Protein AF-A0A820NYF1-F1 (afdb_monomer_lite)

Foldseek 3Di:
DWFKEKEWDWDDPDQWKIKIKIFIDTDDLQLDDDPDPDFDFWWKFKDWPVGLQDTPDTDTDRDRMDMDMDGRAGPLIAMDICQLVPIDYAYHYDLSRLVSVLVCLLVVSHDLSSLQRSLVSQLSCCNSVNHDVVSSVVSCVSCPVPDDPNSVVSVVVSVVVVVVD

Secondary structure (DSSP, 8-state):
--EEEEEEEEEEEETTEEEEEEEEEEE-TTS---S------EEEEEEETTBTTS-SEEEEE-SSEEEEEEES--TT--EEESGGG-SSSEEEE-HHHHHHTHHHHHTT-S-HHHHHHHHHHHHHHHHTTSS-HHHHHHHHGGGTT---HHHHHHHHHHHHHHHT-

pLDDT: mean 94.52, std 5.71, range [60.22, 98.5]

Radius of gyration: 15.53 Å; chains: 1; bounding box: 38×29×44 Å

Structure (mmCIF, N/CA/C/O backbone):
data_AF-A0A820NYF1-F1
#
_entry.id   AF-A0A820NYF1-F1
#
loop_
_atom_site.group_PDB
_atom_site.id
_atom_site.type_symbol
_atom_site.label_atom_id
_atom_site.label_alt_id
_atom_site.label_comp_id
_atom_site.label_asym_id
_atom_site.label_entity_id
_atom_site.label_seq_id
_atom_site.pdbx_PDB_ins_code
_atom_site.Cartn_x
_atom_site.Cartn_y
_atom_site.Cartn_z
_atom_site.occupancy
_atom_site.B_iso_or_equiv
_atom_site.auth_seq_id
_atom_site.auth_comp_id
_atom_site.auth_asym_id
_atom_site.auth_atom_id
_atom_site.pdbx_PDB_model_num
ATOM 1 N N . MET A 1 1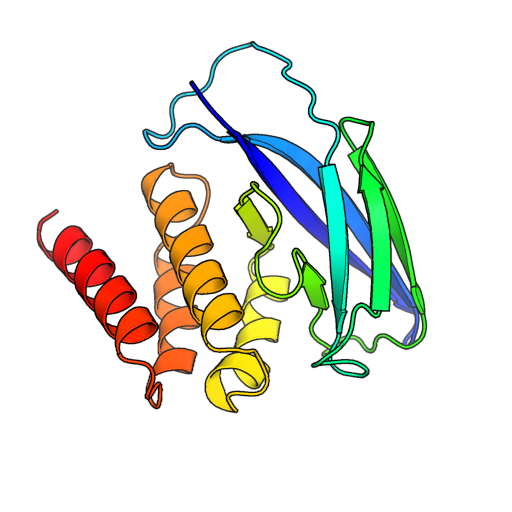 ? 15.243 14.306 -9.957 1.00 71.38 1 MET A N 1
ATOM 2 C CA . MET A 1 1 ? 14.027 14.784 -9.258 1.00 71.38 1 MET A CA 1
ATOM 3 C C . MET A 1 1 ? 13.264 13.556 -8.787 1.00 71.38 1 MET A C 1
ATOM 5 O O . MET A 1 1 ? 12.696 12.866 -9.623 1.00 71.38 1 MET A O 1
ATOM 9 N N . GLY A 1 2 ? 13.351 13.227 -7.497 1.00 86.25 2 GLY A N 1
ATOM 10 C CA . GLY A 1 2 ? 12.622 12.109 -6.884 1.00 86.25 2 GLY A CA 1
ATOM 11 C C . GLY A 1 2 ? 11.397 12.583 -6.099 1.00 86.25 2 GLY A C 1
ATOM 1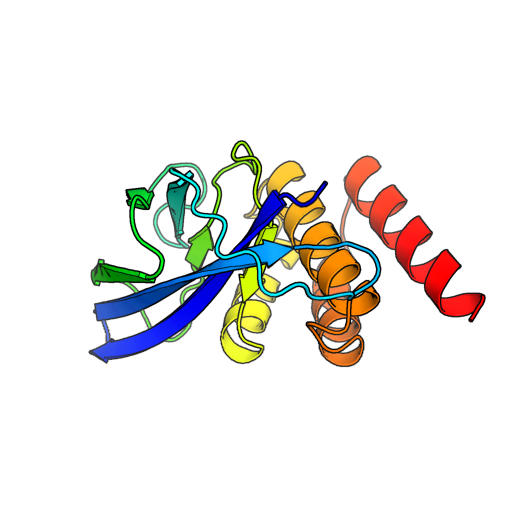2 O O . GLY A 1 2 ? 11.158 13.784 -5.979 1.00 86.25 2 GLY A O 1
ATOM 13 N N . TYR A 1 3 ? 10.636 11.642 -5.552 1.00 92.81 3 TYR A N 1
ATOM 14 C CA . TYR A 1 3 ? 9.495 11.894 -4.659 1.00 92.81 3 TYR A CA 1
ATOM 15 C C . TYR A 1 3 ? 9.490 10.865 -3.515 1.00 92.81 3 TYR A C 1
ATOM 17 O O . TYR A 1 3 ? 10.277 9.919 -3.567 1.00 92.81 3 TYR A O 1
ATOM 25 N N . PRO A 1 4 ? 8.668 11.023 -2.465 1.00 96.06 4 PRO A N 1
ATOM 26 C CA . PRO A 1 4 ? 8.741 10.142 -1.308 1.00 96.06 4 PRO A CA 1
ATOM 27 C C . PRO A 1 4 ? 8.248 8.721 -1.610 1.00 96.06 4 PRO A C 1
ATOM 29 O O . PRO A 1 4 ? 7.206 8.519 -2.242 1.00 96.06 4 PRO A O 1
ATOM 32 N N . LEU A 1 5 ? 8.967 7.744 -1.069 1.00 96.62 5 LEU A N 1
ATOM 33 C CA . LEU A 1 5 ? 8.526 6.373 -0.859 1.00 96.62 5 LEU A CA 1
ATOM 34 C C . LEU A 1 5 ? 8.345 6.140 0.636 1.00 96.62 5 LEU A C 1
ATOM 36 O O . LEU A 1 5 ? 9.303 6.250 1.400 1.00 96.62 5 LEU A O 1
ATOM 40 N N . VAL A 1 6 ? 7.134 5.766 1.033 1.00 98.12 6 VAL A N 1
ATOM 41 C CA . VAL A 1 6 ? 6.810 5.350 2.397 1.00 98.12 6 VAL A CA 1
ATOM 42 C C . VAL A 1 6 ? 6.818 3.826 2.463 1.00 98.12 6 VAL A C 1
ATOM 44 O O . VAL A 1 6 ? 6.056 3.172 1.753 1.00 98.12 6 VAL A O 1
ATOM 47 N N . THR A 1 7 ? 7.667 3.250 3.310 1.00 98.25 7 THR A N 1
ATOM 48 C CA . THR A 1 7 ? 7.696 1.802 3.563 1.00 98.25 7 THR A CA 1
ATOM 49 C C . THR A 1 7 ? 6.925 1.479 4.834 1.00 98.25 7 THR A C 1
ATOM 51 O O . THR A 1 7 ? 7.100 2.143 5.855 1.00 98.25 7 THR A O 1
ATOM 54 N N . VAL A 1 8 ? 6.071 0.462 4.758 1.00 98.31 8 VAL A N 1
ATOM 55 C CA . VAL A 1 8 ? 5.172 0.027 5.827 1.00 98.31 8 VAL A CA 1
ATOM 56 C C . VAL A 1 8 ? 5.676 -1.281 6.417 1.00 98.31 8 VAL A C 1
ATOM 58 O O . VAL A 1 8 ? 5.752 -2.287 5.711 1.00 98.31 8 VAL A O 1
ATOM 61 N N . TYR A 1 9 ? 5.958 -1.262 7.716 1.00 97.62 9 TYR A N 1
ATOM 62 C CA . TYR A 1 9 ? 6.270 -2.438 8.522 1.00 97.62 9 TYR A CA 1
ATOM 63 C C . TYR A 1 9 ? 5.155 -2.648 9.541 1.00 97.62 9 TYR A C 1
ATOM 65 O O . TYR A 1 9 ? 4.749 -1.704 10.224 1.00 97.62 9 TYR A O 1
ATOM 73 N N . GLU A 1 10 ? 4.661 -3.877 9.654 1.00 95.31 10 GLU A N 1
ATOM 74 C CA . GLU A 1 10 ? 3.557 -4.222 10.550 1.00 95.31 10 GLU A CA 1
ATOM 75 C C . GLU A 1 10 ? 3.963 -5.284 11.563 1.00 95.31 10 GLU A C 1
ATOM 77 O O . GLU A 1 10 ? 4.424 -6.365 11.202 1.00 95.31 10 GLU A O 1
ATOM 82 N N . GLU A 1 11 ? 3.671 -5.021 12.832 1.00 94.88 11 GLU A N 1
ATOM 83 C CA . GLU A 1 11 ? 3.844 -5.974 13.921 1.00 94.88 11 GLU A CA 1
ATOM 84 C C . GLU A 1 11 ? 2.523 -6.140 14.679 1.00 94.88 11 GLU A C 1
ATOM 86 O O . GLU A 1 11 ? 1.918 -5.173 15.150 1.00 94.88 11 GLU A O 1
ATOM 91 N N . GLN A 1 12 ? 2.048 -7.382 14.790 1.00 94.25 12 GLN A N 1
ATOM 92 C CA . GLN A 1 12 ? 0.877 -7.691 15.605 1.00 94.25 12 GLN A CA 1
ATOM 93 C C . GLN A 1 12 ? 1.312 -7.814 17.070 1.00 94.25 12 GLN A C 1
ATOM 95 O O . GLN A 1 12 ? 2.002 -8.765 17.426 1.00 94.25 12 GLN A O 1
ATOM 100 N N . GLN A 1 13 ? 0.892 -6.880 17.923 1.00 91.44 13 GLN A N 1
ATOM 101 C CA . GLN A 1 1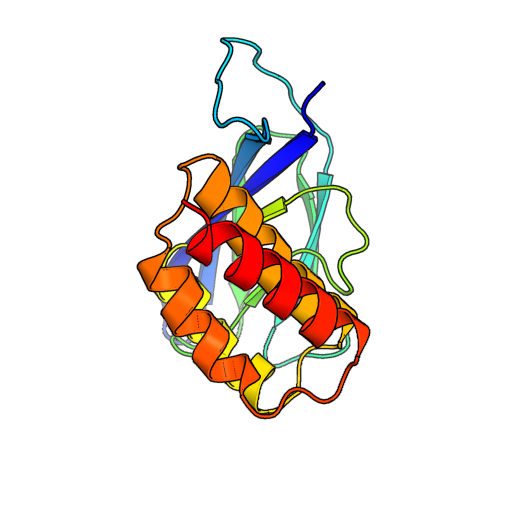3 ? 1.254 -6.889 19.345 1.00 91.44 13 GLN A CA 1
ATOM 102 C C . GLN A 1 13 ? 0.283 -7.733 20.186 1.00 91.44 13 GLN A C 1
ATOM 104 O O . GLN A 1 13 ? 0.674 -8.372 21.160 1.00 91.44 13 GLN A O 1
ATOM 109 N N . SER A 1 14 ? -1.002 -7.733 19.826 1.00 90.12 14 SER A N 1
ATOM 110 C CA . SER A 1 14 ? -2.063 -8.516 20.475 1.00 90.12 14 SER A CA 1
ATOM 111 C C . SER A 1 14 ? -3.125 -8.896 19.445 1.00 90.12 14 SER A C 1
ATOM 113 O O . SER A 1 14 ? -3.102 -8.362 18.346 1.00 90.12 14 SER A O 1
ATOM 115 N N . ASN A 1 15 ? -4.127 -9.720 19.773 1.00 87.12 15 ASN A N 1
ATOM 116 C CA . ASN A 1 15 ? -5.214 -10.050 18.828 1.00 87.12 15 ASN A CA 1
ATOM 117 C C . ASN A 1 15 ? -5.995 -8.838 18.282 1.00 87.12 15 ASN A C 1
ATOM 119 O O . ASN A 1 15 ? -6.734 -8.993 17.314 1.00 87.12 15 ASN A O 1
ATOM 123 N N . LYS A 1 16 ? -5.879 -7.657 18.900 1.00 92.62 16 LYS A N 1
ATOM 124 C CA . LYS A 1 16 ? -6.603 -6.446 18.485 1.00 92.62 16 LYS A CA 1
ATOM 125 C C . LYS A 1 16 ? -5.701 -5.240 18.247 1.00 92.62 16 LYS A C 1
ATOM 127 O O . LYS A 1 16 ? -6.215 -4.210 17.829 1.00 92.62 16 LYS A O 1
ATOM 132 N N . THR A 1 17 ? -4.401 -5.342 18.497 1.00 95.50 17 THR A N 1
ATOM 133 C CA . THR A 1 17 ? -3.492 -4.193 18.440 1.00 95.50 17 THR A CA 1
ATOM 134 C C . THR A 1 17 ? -2.393 -4.460 17.429 1.00 95.50 17 THR A C 1
ATOM 136 O O . THR A 1 17 ? -1.672 -5.460 17.529 1.00 95.50 17 THR A O 1
ATOM 139 N N . ARG A 1 18 ? -2.252 -3.543 16.470 1.00 95.94 18 ARG A N 1
ATOM 140 C CA . ARG A 1 18 ? -1.212 -3.574 15.445 1.00 95.94 18 ARG A CA 1
ATOM 141 C C . ARG A 1 18 ? -0.344 -2.327 15.522 1.00 95.94 18 ARG A C 1
ATOM 143 O O . ARG A 1 18 ? -0.849 -1.205 15.506 1.00 95.94 18 ARG A O 1
ATOM 150 N N . ILE A 1 19 ? 0.963 -2.541 15.571 1.00 97.25 19 ILE A N 1
ATOM 151 C CA . ILE A 1 19 ? 1.973 -1.496 15.476 1.00 97.25 19 ILE A CA 1
ATOM 152 C C . ILE A 1 19 ? 2.375 -1.366 14.012 1.00 97.25 19 ILE A C 1
ATOM 154 O O . ILE A 1 19 ? 2.720 -2.350 13.361 1.00 97.25 19 ILE A O 1
ATOM 158 N N . ILE A 1 20 ? 2.308 -0.145 13.496 1.00 97.56 20 ILE A N 1
ATOM 159 C CA . ILE A 1 20 ? 2.747 0.205 12.152 1.00 97.56 20 ILE A CA 1
ATOM 160 C C . ILE A 1 20 ? 3.947 1.126 12.283 1.00 97.56 20 ILE A C 1
ATOM 162 O O . ILE A 1 20 ? 3.824 2.248 12.776 1.00 97.56 20 ILE A O 1
ATOM 166 N N . LYS A 1 21 ? 5.099 0.670 11.809 1.00 98.25 21 LYS A N 1
ATOM 167 C CA . LYS A 1 21 ? 6.281 1.507 11.641 1.00 98.25 21 LYS A CA 1
ATOM 168 C C . LYS A 1 21 ? 6.348 1.964 10.188 1.00 98.25 21 LYS A C 1
ATOM 170 O O . LYS A 1 21 ? 6.269 1.150 9.270 1.00 98.25 21 LYS A O 1
ATOM 175 N N . LEU A 1 22 ? 6.485 3.270 9.992 1.00 98.50 22 LEU A N 1
ATOM 176 C CA . LEU A 1 22 ? 6.611 3.898 8.683 1.00 98.50 22 LEU A CA 1
ATOM 177 C C . LEU A 1 22 ? 7.988 4.526 8.554 1.00 98.50 22 LEU A C 1
ATOM 179 O O . LEU A 1 22 ? 8.396 5.284 9.432 1.00 98.50 22 LEU A O 1
ATOM 183 N N . THR A 1 23 ? 8.669 4.261 7.445 1.00 97.81 23 THR A N 1
ATOM 184 C CA . THR A 1 23 ? 9.912 4.949 7.076 1.00 97.81 23 THR A CA 1
ATOM 185 C C . THR A 1 23 ? 9.730 5.661 5.746 1.00 97.81 23 THR A C 1
ATOM 187 O O . THR A 1 23 ? 8.985 5.186 4.889 1.00 97.81 23 THR A O 1
ATOM 190 N N . GLN A 1 24 ? 10.383 6.808 5.570 1.00 96.31 24 GLN A N 1
ATOM 191 C CA . GLN A 1 24 ? 10.405 7.518 4.295 1.00 96.31 24 GLN A CA 1
ATOM 192 C C . GLN A 1 24 ? 11.806 7.511 3.693 1.00 96.31 24 GLN A C 1
ATOM 194 O O . GLN A 1 24 ? 12.803 7.629 4.403 1.00 96.31 24 GLN A O 1
ATOM 199 N N . GLN A 1 25 ? 11.863 7.391 2.374 1.00 94.38 25 GLN A N 1
ATOM 200 C CA . GLN A 1 25 ? 13.075 7.569 1.586 1.00 94.38 25 GLN A CA 1
ATOM 201 C C . GLN A 1 25 ? 12.733 8.204 0.242 1.00 94.38 25 GLN A C 1
ATOM 203 O O . GLN A 1 25 ? 11.569 8.259 -0.162 1.00 94.38 25 GLN A O 1
ATOM 208 N N . ARG A 1 26 ? 13.753 8.664 -0.475 1.00 94.25 26 ARG A N 1
ATOM 209 C CA . ARG A 1 26 ? 13.595 9.135 -1.847 1.00 94.25 26 ARG A CA 1
ATOM 210 C C . ARG A 1 26 ? 13.363 7.955 -2.792 1.00 94.25 26 ARG A C 1
ATOM 212 O O . ARG A 1 26 ? 14.122 6.996 -2.787 1.00 94.25 26 ARG A O 1
ATOM 219 N N . PHE A 1 27 ? 12.342 8.057 -3.634 1.00 94.88 27 PHE A N 1
ATOM 220 C CA . PHE A 1 27 ? 12.120 7.169 -4.770 1.00 94.88 27 PHE A CA 1
ATOM 221 C C . PHE A 1 27 ? 12.717 7.764 -6.043 1.00 94.88 27 PHE A C 1
ATOM 223 O O . PHE A 1 27 ? 12.437 8.923 -6.381 1.00 94.88 27 PHE A O 1
ATOM 230 N N . ILE A 1 28 ? 13.476 6.953 -6.780 1.00 94.19 28 ILE A N 1
ATOM 231 C CA . ILE A 1 28 ? 13.954 7.267 -8.127 1.00 94.19 28 ILE A CA 1
ATOM 232 C C . ILE A 1 28 ? 13.541 6.123 -9.057 1.00 94.19 28 ILE A C 1
ATOM 234 O O . ILE A 1 28 ? 13.782 4.955 -8.773 1.00 94.19 28 ILE A O 1
ATOM 238 N N . ALA A 1 29 ? 12.859 6.458 -10.154 1.00 91.81 29 ALA A N 1
ATOM 239 C CA . ALA A 1 29 ? 12.174 5.473 -10.994 1.00 91.81 29 ALA A CA 1
ATOM 240 C C . ALA A 1 29 ? 13.115 4.512 -11.743 1.00 91.81 29 ALA A C 1
ATOM 242 O O . ALA A 1 29 ? 12.682 3.433 -12.132 1.00 91.81 29 ALA A O 1
ATOM 243 N N . ASP A 1 30 ? 14.375 4.897 -11.946 1.00 90.44 30 ASP A N 1
ATOM 244 C CA . ASP A 1 30 ? 15.407 4.067 -12.575 1.00 90.44 30 ASP A CA 1
ATOM 245 C C . ASP A 1 30 ? 16.140 3.153 -11.576 1.00 90.44 30 ASP A C 1
ATOM 247 O O . ASP A 1 30 ? 17.055 2.429 -11.963 1.00 90.44 30 ASP A O 1
ATOM 251 N N . GLY A 1 31 ? 15.752 3.185 -10.295 1.00 88.31 31 GLY A N 1
ATOM 252 C CA . GLY A 1 31 ? 16.384 2.410 -9.229 1.00 88.31 31 GLY A CA 1
ATOM 253 C C . GLY A 1 31 ? 17.735 2.958 -8.768 1.00 88.31 31 GLY A C 1
ATOM 254 O O . GLY A 1 31 ? 18.390 2.326 -7.938 1.00 88.31 31 GLY A O 1
ATOM 255 N N . SER A 1 32 ? 18.170 4.116 -9.272 1.00 88.19 32 SER A N 1
ATOM 256 C CA . SER A 1 32 ? 19.358 4.784 -8.746 1.00 88.19 32 SER A CA 1
ATOM 257 C C . SER A 1 32 ? 19.130 5.268 -7.311 1.00 88.19 32 SER A C 1
ATOM 259 O O . SER A 1 32 ? 18.007 5.515 -6.867 1.00 88.19 32 SER A O 1
ATOM 261 N N . SER A 1 33 ? 20.227 5.408 -6.575 1.00 83.12 33 SER A N 1
ATOM 262 C CA . SER A 1 33 ? 20.255 5.987 -5.236 1.00 83.12 33 SER A CA 1
ATOM 263 C C . SER A 1 33 ? 21.288 7.104 -5.195 1.00 83.12 33 SER A C 1
ATOM 265 O O . SER A 1 33 ? 22.338 6.997 -5.830 1.00 83.12 33 SER A O 1
ATOM 267 N N . ASP A 1 34 ? 21.015 8.142 -4.417 1.00 79.44 34 ASP A N 1
ATOM 268 C CA . ASP A 1 34 ? 21.992 9.153 -4.030 1.00 79.44 34 ASP A CA 1
ATOM 269 C C . ASP A 1 34 ? 22.052 9.278 -2.502 1.00 79.44 34 ASP A C 1
ATOM 271 O O . ASP A 1 34 ? 21.172 8.799 -1.788 1.00 79.44 34 ASP A O 1
ATOM 275 N N . ASP A 1 35 ? 23.112 9.915 -2.002 1.00 74.81 35 ASP A N 1
ATOM 276 C CA . ASP A 1 35 ? 23.302 10.175 -0.568 1.00 74.81 35 ASP A CA 1
ATOM 277 C C . ASP A 1 35 ? 22.468 11.382 -0.077 1.00 74.81 35 ASP A C 1
ATOM 279 O O . ASP A 1 35 ? 22.717 11.937 0.999 1.00 74.81 35 ASP A O 1
ATOM 283 N N . GLU A 1 36 ? 21.484 11.842 -0.862 1.00 79.88 36 GLU A N 1
ATOM 284 C CA . GLU A 1 36 ? 20.638 12.967 -0.474 1.00 79.88 36 GLU A CA 1
ATOM 285 C C . GLU A 1 36 ? 19.592 12.535 0.557 1.00 79.88 36 GLU A C 1
ATOM 287 O O . GLU A 1 36 ? 18.592 11.882 0.257 1.00 79.88 36 GLU A O 1
ATOM 292 N N . ASN A 1 37 ? 19.775 13.008 1.788 1.00 76.25 37 ASN A N 1
ATOM 293 C CA . ASN A 1 37 ? 18.794 12.863 2.860 1.00 76.25 37 ASN A CA 1
ATOM 294 C C . ASN A 1 37 ? 17.650 13.875 2.693 1.00 76.25 37 ASN A C 1
ATOM 296 O O . ASN A 1 37 ? 17.536 14.842 3.451 1.00 76.25 37 ASN A O 1
ATOM 300 N N . LEU A 1 38 ? 16.810 13.669 1.676 1.00 87.25 38 LEU A N 1
ATOM 301 C CA . LEU A 1 38 ? 15.586 14.446 1.496 1.00 87.25 38 LEU A CA 1
ATOM 302 C C . LEU A 1 38 ? 14.526 14.004 2.506 1.00 87.25 38 LEU A C 1
ATOM 304 O O . LEU A 1 38 ? 14.220 12.820 2.640 1.00 87.25 38 LEU A O 1
ATOM 308 N N . GLN A 1 39 ? 13.939 14.983 3.187 1.00 89.75 39 GLN A N 1
ATOM 309 C CA . GLN A 1 39 ? 12.857 14.776 4.135 1.00 89.75 39 GLN A CA 1
ATOM 310 C C . GLN A 1 39 ? 11.627 15.536 3.666 1.00 89.75 39 GLN A C 1
ATOM 312 O O . GLN A 1 39 ? 11.677 16.742 3.415 1.00 89.75 39 GLN A O 1
ATOM 317 N N . TRP A 1 40 ? 10.513 14.821 3.580 1.00 95.44 40 TRP A N 1
ATOM 318 C CA . TRP A 1 40 ? 9.219 15.391 3.258 1.00 95.44 40 TRP A CA 1
ATOM 319 C C . TRP A 1 40 ? 8.327 15.415 4.491 1.00 95.44 40 TRP A C 1
ATOM 321 O O . TRP A 1 40 ? 8.371 14.527 5.345 1.00 95.44 40 TRP A O 1
ATOM 331 N N . THR A 1 41 ? 7.471 16.429 4.534 1.00 96.88 41 THR A N 1
ATOM 332 C CA . THR A 1 41 ? 6.320 16.474 5.429 1.00 96.88 41 THR A CA 1
ATOM 333 C C . THR A 1 41 ? 5.142 15.835 4.701 1.00 96.88 41 THR A C 1
ATOM 335 O O . THR A 1 41 ? 4.613 16.420 3.754 1.00 96.88 41 THR A O 1
ATOM 338 N N . ILE A 1 42 ? 4.754 14.623 5.103 1.00 97.69 42 ILE A N 1
ATOM 339 C CA . ILE A 1 42 ? 3.782 13.800 4.369 1.00 97.69 42 ILE A CA 1
ATOM 340 C C . ILE A 1 42 ? 2.503 13.627 5.204 1.00 97.69 42 ILE A C 1
ATOM 342 O O . ILE A 1 42 ? 2.576 13.069 6.301 1.00 97.69 42 ILE A O 1
ATOM 346 N N . PRO A 1 43 ? 1.320 14.055 4.722 1.00 97.31 43 PRO A N 1
ATOM 347 C CA . PRO A 1 43 ? 0.052 13.713 5.359 1.00 97.31 43 PRO A CA 1
ATOM 348 C C . PRO A 1 43 ? -0.278 12.240 5.075 1.00 97.31 43 PRO A C 1
ATOM 350 O O . PRO A 1 43 ? -0.707 11.863 3.980 1.00 97.31 43 PRO A O 1
ATOM 353 N N . ILE A 1 44 ? -0.041 11.385 6.066 1.00 98.19 44 ILE A N 1
ATOM 354 C CA . ILE A 1 44 ? -0.357 9.963 6.007 1.00 98.19 44 ILE A CA 1
ATOM 355 C C . ILE A 1 44 ? -1.810 9.772 6.421 1.00 98.19 44 ILE A C 1
ATOM 357 O O . ILE A 1 44 ? -2.208 10.079 7.545 1.00 98.19 44 ILE A O 1
ATOM 361 N N . THR A 1 45 ? -2.596 9.198 5.521 1.00 98.06 45 THR A N 1
ATOM 362 C CA . THR A 1 45 ? -3.943 8.711 5.812 1.00 98.06 45 THR A CA 1
ATOM 363 C C . THR A 1 45 ? -3.925 7.191 5.799 1.00 98.06 45 THR A C 1
ATOM 365 O O . THR A 1 45 ? -3.253 6.585 4.968 1.00 98.06 45 THR A O 1
ATOM 368 N N . ILE A 1 46 ? -4.644 6.564 6.723 1.00 97.56 46 ILE A N 1
ATOM 369 C CA . ILE A 1 46 ? -4.783 5.111 6.824 1.00 97.56 46 ILE A CA 1
ATOM 370 C C . ILE A 1 46 ? -6.265 4.785 6.877 1.00 97.56 46 ILE A C 1
ATOM 372 O O . ILE A 1 46 ? -7.026 5.413 7.619 1.00 97.56 46 ILE A O 1
ATOM 376 N N . PHE A 1 47 ? -6.665 3.770 6.128 1.00 97.06 47 PHE A N 1
ATOM 377 C CA . PHE A 1 47 ? -7.973 3.150 6.254 1.00 97.06 47 PHE A CA 1
ATOM 378 C C . PHE A 1 47 ? -7.842 1.632 6.294 1.00 97.06 47 PHE A C 1
ATOM 380 O O . PHE A 1 47 ? -6.798 1.058 5.972 1.00 97.06 47 PHE A O 1
ATOM 387 N N . THR A 1 48 ? -8.886 0.990 6.793 1.00 96.94 48 THR A N 1
ATOM 388 C CA . THR A 1 48 ? -8.828 -0.387 7.284 1.00 96.94 48 THR A CA 1
ATOM 389 C C . THR A 1 48 ? -10.083 -1.138 6.877 1.00 96.94 48 THR A C 1
ATOM 391 O O . THR A 1 48 ? -11.088 -0.537 6.495 1.00 96.94 48 THR A O 1
ATOM 394 N N . LYS A 1 49 ? -10.063 -2.460 7.042 1.00 95.94 49 LYS A N 1
ATOM 395 C CA . LYS A 1 49 ? -11.231 -3.319 6.810 1.00 95.94 49 LYS A CA 1
ATOM 396 C C . LYS A 1 49 ? -12.498 -2.884 7.549 1.00 95.94 49 LYS A C 1
ATOM 398 O O . LYS A 1 49 ? -13.586 -2.999 6.997 1.00 95.94 49 LYS A O 1
ATOM 403 N N . SER A 1 50 ? -12.370 -2.388 8.780 1.00 94.00 50 SER A N 1
ATOM 404 C CA . SER A 1 50 ? -13.505 -1.897 9.572 1.00 94.00 50 SER A CA 1
ATOM 405 C C . SER A 1 50 ? -14.094 -0.593 9.029 1.00 94.00 50 SER A C 1
ATOM 407 O O . SER A 1 50 ? -15.292 -0.366 9.170 1.00 94.00 50 SER A O 1
ATOM 409 N N . ASN A 1 51 ? -13.276 0.229 8.367 1.00 93.75 51 ASN A N 1
ATOM 410 C CA . ASN A 1 51 ? -13.645 1.535 7.829 1.00 93.75 51 ASN A CA 1
ATOM 411 C C . ASN A 1 51 ? -13.181 1.666 6.363 1.00 93.75 51 ASN A C 1
ATOM 413 O O . ASN A 1 51 ? -12.315 2.487 6.061 1.00 93.75 51 ASN A O 1
ATOM 417 N N . PRO A 1 52 ? -13.727 0.875 5.419 1.00 94.00 52 PRO A N 1
ATOM 418 C CA . PRO A 1 52 ? -13.162 0.770 4.072 1.00 94.00 52 PRO A CA 1
ATOM 419 C C . PRO A 1 52 ? -13.411 2.000 3.185 1.00 94.00 52 PRO A C 1
ATOM 421 O O . PRO A 1 52 ? -12.811 2.122 2.124 1.00 94.00 52 PRO A O 1
ATOM 424 N N . LYS A 1 53 ? -14.313 2.900 3.597 1.00 94.25 53 LYS A N 1
ATOM 425 C CA . LYS A 1 53 ? -14.748 4.087 2.835 1.00 94.25 53 LYS A CA 1
ATOM 426 C C . LYS A 1 53 ? -14.513 5.398 3.591 1.00 94.25 53 LYS A C 1
ATOM 428 O O . LYS A 1 53 ? -15.164 6.404 3.314 1.00 94.25 53 LYS A O 1
ATOM 433 N N . SER A 1 54 ? -13.647 5.381 4.599 1.00 95.00 54 SER A N 1
ATOM 434 C CA . SER A 1 54 ? -13.339 6.555 5.412 1.00 95.00 54 SER A CA 1
ATOM 435 C C . SER A 1 54 ? -11.959 6.434 6.036 1.00 95.00 54 SER A C 1
ATOM 437 O O . SER A 1 54 ? -11.487 5.337 6.320 1.00 95.00 54 SER A O 1
ATOM 439 N N . ILE A 1 55 ? -11.335 7.572 6.319 1.00 96.56 55 ILE A N 1
ATOM 440 C CA . ILE A 1 55 ? -10.044 7.619 7.002 1.00 96.56 55 ILE A CA 1
ATOM 441 C C . ILE A 1 55 ? -10.221 7.109 8.440 1.00 96.56 55 ILE A C 1
ATOM 443 O O . ILE A 1 55 ? -11.003 7.662 9.209 1.00 96.56 55 ILE A O 1
ATOM 447 N N . ALA A 1 56 ? -9.496 6.050 8.799 1.00 95.50 56 ALA A N 1
ATOM 448 C CA . ALA A 1 56 ? -9.451 5.512 10.159 1.00 95.50 56 ALA A CA 1
ATOM 449 C C . ALA A 1 56 ? -8.414 6.244 11.026 1.00 95.50 56 ALA A C 1
ATOM 451 O O . ALA A 1 56 ? -8.590 6.383 12.236 1.00 95.50 56 ALA A O 1
ATOM 452 N N . LYS A 1 57 ? -7.323 6.711 10.409 1.00 96.25 57 LYS A N 1
ATOM 453 C CA . LYS A 1 57 ? -6.269 7.487 11.065 1.00 96.25 57 LYS A CA 1
ATOM 454 C C . LYS A 1 57 ? -5.649 8.468 10.078 1.00 96.25 57 LYS A C 1
ATOM 456 O O . LYS A 1 57 ? -5.359 8.102 8.945 1.00 96.25 57 LYS A O 1
ATOM 461 N N . GLU A 1 58 ? -5.399 9.683 10.538 1.00 97.00 58 GLU A N 1
ATOM 462 C CA . GLU A 1 58 ? -4.613 10.688 9.828 1.00 97.00 58 GLU A CA 1
ATOM 463 C C . GLU A 1 58 ? -3.472 11.146 10.735 1.00 97.00 58 GLU A C 1
ATOM 465 O O . GLU A 1 58 ? -3.657 11.305 11.948 1.00 97.00 58 GLU A O 1
ATOM 470 N N . ILE A 1 59 ? -2.276 11.287 10.172 1.00 97.38 59 ILE A N 1
ATOM 471 C CA . ILE A 1 59 ? -1.085 11.728 10.890 1.00 97.38 59 ILE A CA 1
ATOM 472 C C . ILE A 1 59 ? -0.119 12.424 9.938 1.00 97.38 59 ILE A C 1
ATOM 474 O O . ILE A 1 59 ? 0.036 12.035 8.783 1.00 97.38 59 ILE A O 1
ATOM 478 N N . LEU A 1 60 ? 0.560 13.449 10.439 1.00 97.69 60 LEU A N 1
ATOM 479 C CA . LEU A 1 60 ? 1.642 14.099 9.719 1.00 97.69 60 LEU A CA 1
ATOM 480 C C . LEU A 1 60 ? 2.950 13.351 9.988 1.00 97.69 60 LEU A C 1
ATOM 482 O O . LEU A 1 60 ? 3.388 13.265 11.134 1.00 97.69 60 LEU A O 1
ATOM 486 N N . MET A 1 61 ? 3.571 12.814 8.942 1.00 97.62 61 MET A N 1
ATOM 487 C CA . MET A 1 61 ? 4.928 12.285 9.006 1.00 97.62 61 MET A CA 1
ATOM 488 C C . MET A 1 61 ? 5.904 13.422 8.716 1.00 97.62 61 MET A C 1
ATOM 490 O O . MET A 1 61 ? 6.090 13.814 7.568 1.00 97.62 61 MET A O 1
ATOM 494 N N . ASP A 1 62 ? 6.499 13.962 9.773 1.00 95.69 62 ASP A N 1
ATOM 495 C CA . ASP A 1 62 ? 7.464 15.065 9.744 1.00 95.69 62 ASP A CA 1
ATOM 496 C C . ASP A 1 62 ? 8.881 14.611 10.125 1.00 95.69 62 ASP A C 1
ATOM 498 O O . ASP A 1 62 ? 9.753 15.440 10.364 1.00 95.69 62 ASP A O 1
ATOM 502 N N . LYS A 1 63 ? 9.112 13.295 10.189 1.00 95.94 63 LYS A N 1
ATOM 503 C CA . LYS A 1 63 ? 10.378 12.645 10.552 1.00 95.94 63 LYS A CA 1
ATOM 504 C C . LYS A 1 63 ? 10.707 11.521 9.566 1.00 95.94 63 LYS A C 1
ATOM 506 O O . LYS A 1 63 ? 9.787 11.000 8.929 1.00 95.94 63 LYS A O 1
ATOM 511 N N . PRO A 1 64 ? 11.981 11.092 9.472 1.00 95.62 64 PRO A N 1
ATOM 512 C CA . PRO A 1 64 ? 12.378 9.948 8.646 1.00 95.62 64 PRO A CA 1
ATOM 513 C C . PRO A 1 64 ? 11.632 8.651 8.991 1.00 95.62 64 PRO A C 1
AT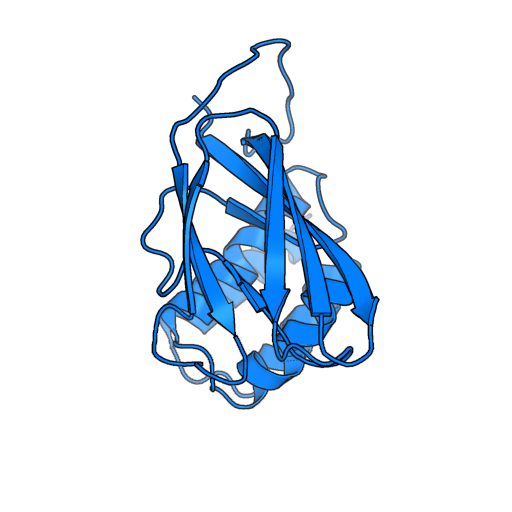OM 515 O O . PRO A 1 64 ? 11.392 7.816 8.122 1.00 95.62 64 PRO A O 1
ATOM 518 N N . GLU A 1 65 ? 11.235 8.502 10.255 1.00 97.56 65 GLU A N 1
ATOM 519 C CA . GLU A 1 65 ? 10.507 7.351 10.773 1.00 97.56 65 GLU A CA 1
ATOM 520 C C . GLU A 1 65 ? 9.445 7.792 11.784 1.00 97.56 65 GLU A C 1
ATOM 522 O O . GLU A 1 65 ? 9.692 8.684 12.601 1.00 97.56 65 GLU A O 1
ATOM 527 N N . ILE A 1 66 ? 8.281 7.141 11.748 1.00 98.00 66 ILE A N 1
ATOM 528 C CA . ILE A 1 66 ? 7.235 7.264 12.769 1.00 98.00 66 ILE A CA 1
ATOM 529 C C . ILE A 1 66 ? 6.636 5.893 13.096 1.00 98.00 66 ILE A C 1
ATOM 531 O O . ILE A 1 66 ? 6.616 4.993 12.258 1.00 98.00 66 ILE A O 1
ATOM 535 N N . THR A 1 67 ? 6.086 5.764 14.302 1.00 98.06 67 THR A N 1
ATOM 536 C CA . THR A 1 67 ? 5.366 4.565 14.751 1.00 98.06 67 THR A CA 1
ATOM 537 C C . THR A 1 67 ? 3.936 4.933 15.121 1.00 98.06 67 THR A C 1
ATOM 539 O O . THR A 1 67 ? 3.697 5.931 15.802 1.00 98.06 67 THR A O 1
ATOM 542 N N . ILE A 1 68 ? 2.980 4.125 14.670 1.00 97.12 68 ILE A N 1
ATOM 543 C CA . ILE A 1 68 ? 1.544 4.328 14.844 1.00 97.12 68 ILE A CA 1
ATOM 544 C C . ILE A 1 68 ? 0.952 3.059 15.453 1.00 97.12 68 ILE A C 1
ATOM 546 O O . ILE A 1 68 ? 1.140 1.968 14.925 1.00 97.12 68 ILE A O 1
ATOM 550 N N . THR A 1 69 ? 0.183 3.207 16.526 1.00 97.06 69 THR A N 1
ATOM 551 C CA . THR A 1 69 ? -0.615 2.111 17.086 1.00 97.06 69 THR A CA 1
ATOM 552 C C . THR A 1 69 ? -2.034 2.186 16.539 1.00 97.06 69 THR A C 1
ATOM 554 O O . THR A 1 69 ? -2.692 3.225 16.659 1.00 97.06 69 THR A O 1
ATOM 557 N N . LEU A 1 70 ? -2.508 1.093 15.940 1.00 96.19 70 LEU A N 1
ATOM 558 C CA . LEU A 1 70 ? -3.904 0.909 15.561 1.00 96.19 70 LEU A CA 1
ATOM 559 C C . LEU A 1 70 ? -4.562 -0.141 16.453 1.00 96.19 70 LEU A C 1
ATOM 561 O O . LEU A 1 70 ? -4.061 -1.255 16.605 1.00 96.19 70 LEU A O 1
ATOM 565 N N . GLU A 1 71 ? -5.721 0.221 16.991 1.00 95.56 71 GLU A N 1
ATOM 566 C CA . GLU A 1 71 ? -6.564 -0.664 17.791 1.00 95.56 71 GLU A CA 1
ATOM 567 C C . GLU A 1 71 ? -7.681 -1.278 16.946 1.00 95.56 71 GLU A C 1
ATOM 569 O O . GLU A 1 71 ? -8.123 -0.710 15.946 1.00 95.56 71 GLU A O 1
ATOM 574 N N . ASN A 1 72 ? -8.192 -2.415 17.410 1.00 94.19 72 ASN A N 1
ATOM 575 C CA . ASN A 1 72 ? -9.222 -3.218 16.754 1.00 94.19 72 ASN A CA 1
ATOM 576 C C . ASN A 1 72 ? -8.830 -3.697 15.345 1.00 94.19 72 ASN A C 1
ATOM 578 O O . ASN A 1 72 ? -9.679 -3.755 14.457 1.00 94.19 72 ASN A O 1
ATOM 582 N N . ILE A 1 73 ? -7.555 -4.052 15.157 1.00 95.44 73 ILE A N 1
ATOM 583 C CA . ILE A 1 73 ? -7.030 -4.651 13.923 1.00 95.44 73 ILE A CA 1
ATOM 584 C C . ILE A 1 73 ? -6.585 -6.084 14.218 1.00 95.44 73 ILE A C 1
ATOM 586 O O . ILE A 1 73 ? -5.634 -6.306 14.974 1.00 95.44 73 ILE A O 1
ATOM 590 N N . SER A 1 74 ? -7.285 -7.053 13.630 1.00 93.75 74 SER A N 1
ATOM 591 C CA . SER A 1 74 ? -6.983 -8.487 13.752 1.00 93.75 74 SER A CA 1
ATOM 592 C C . SER A 1 74 ? -5.804 -8.876 12.861 1.00 93.75 74 SER A C 1
ATOM 594 O O . SER A 1 74 ? -5.503 -8.163 11.906 1.00 93.75 74 SER A O 1
ATOM 596 N N . GLU A 1 75 ? -5.162 -10.027 13.105 1.00 91.38 75 GLU A N 1
ATOM 597 C CA . GLU A 1 75 ? -3.980 -10.449 12.329 1.00 91.38 75 GLU A CA 1
ATOM 598 C C . GLU A 1 75 ? -4.223 -10.483 10.804 1.00 91.38 75 GLU A C 1
ATOM 600 O O . GLU A 1 75 ? -3.359 -10.062 10.035 1.00 91.38 75 GLU A O 1
ATOM 605 N N . ASP A 1 76 ? -5.407 -10.887 10.359 1.00 92.94 76 ASP A N 1
ATOM 606 C CA . ASP A 1 76 ? -5.737 -10.988 8.931 1.00 92.94 76 ASP A CA 1
ATOM 607 C C . ASP A 1 76 ? -6.374 -9.722 8.349 1.00 92.94 76 ASP A C 1
ATOM 609 O O . ASP A 1 76 ? -6.634 -9.648 7.147 1.00 92.94 76 ASP A O 1
ATOM 613 N N . ASP A 1 77 ? -6.637 -8.709 9.177 1.00 95.94 77 ASP A N 1
ATOM 614 C CA . ASP A 1 77 ? -7.227 -7.471 8.692 1.00 95.94 77 ASP A CA 1
ATOM 615 C C . ASP A 1 77 ? -6.196 -6.687 7.880 1.00 95.94 77 ASP A C 1
ATOM 617 O O . ASP A 1 77 ? -5.029 -6.536 8.262 1.00 95.94 77 ASP A O 1
ATOM 621 N N . TRP A 1 78 ? -6.642 -6.189 6.732 1.00 97.06 78 TRP A N 1
ATOM 622 C CA . TRP A 1 78 ? -5.840 -5.337 5.876 1.00 97.06 78 TRP A CA 1
ATOM 623 C C . TRP A 1 78 ? -5.849 -3.892 6.376 1.00 97.06 78 TRP A C 1
ATOM 625 O O . TRP A 1 78 ? -6.829 -3.394 6.948 1.00 97.06 78 TRP A O 1
ATOM 635 N N . ILE A 1 79 ? -4.745 -3.212 6.095 1.00 97.06 79 ILE A N 1
ATOM 636 C CA . ILE A 1 79 ? -4.584 -1.770 6.234 1.00 97.06 79 ILE A CA 1
ATOM 637 C C . ILE A 1 79 ? -4.118 -1.223 4.888 1.00 97.06 79 ILE A C 1
ATOM 639 O O . ILE A 1 79 ? -3.396 -1.903 4.158 1.00 97.06 79 ILE A O 1
ATOM 643 N N . LYS A 1 80 ? -4.513 0.001 4.552 1.00 97.81 80 LYS A N 1
ATOM 644 C CA . LYS A 1 80 ? -4.008 0.686 3.365 1.00 97.81 80 LYS A CA 1
ATOM 645 C C . LYS A 1 80 ? -3.735 2.148 3.680 1.00 97.81 80 LYS A C 1
ATOM 647 O O . LYS A 1 80 ? -4.576 2.841 4.254 1.00 97.81 80 LYS A O 1
ATOM 652 N N . LEU A 1 81 ? -2.543 2.602 3.313 1.00 98.31 81 LEU A N 1
ATOM 653 C CA . LEU A 1 81 ? -2.137 4.000 3.386 1.00 98.31 81 LEU A CA 1
ATOM 654 C C . LEU A 1 81 ? -2.619 4.778 2.161 1.00 98.31 81 LEU A C 1
ATOM 656 O O . LEU A 1 81 ? -2.872 4.202 1.103 1.00 98.31 81 LEU A O 1
ATOM 660 N N . ASN A 1 82 ? -2.659 6.100 2.288 1.00 97.50 82 ASN A N 1
ATOM 661 C CA . ASN A 1 82 ? -3.010 7.031 1.224 1.00 97.50 82 ASN A CA 1
ATOM 662 C C . ASN A 1 82 ? -4.459 6.825 0.746 1.00 97.50 82 ASN A C 1
ATOM 664 O O . ASN A 1 82 ? -4.686 6.361 -0.367 1.00 97.50 82 ASN A O 1
ATOM 668 N N . TYR A 1 83 ? -5.455 7.086 1.599 1.00 97.00 83 TYR A N 1
ATOM 669 C CA . TYR A 1 83 ? -6.882 6.955 1.263 1.00 97.00 83 TYR A CA 1
ATOM 670 C C . TYR A 1 83 ? -7.247 7.722 -0.016 1.00 97.00 83 TYR A C 1
ATOM 672 O O . TYR A 1 83 ? -6.902 8.897 -0.151 1.00 97.00 83 TYR A O 1
ATOM 680 N N . ASN A 1 84 ? -7.917 7.044 -0.958 1.00 92.62 84 ASN A N 1
ATOM 681 C CA . ASN A 1 84 ? -8.188 7.520 -2.320 1.00 92.62 84 ASN A CA 1
ATOM 682 C C . ASN A 1 84 ? -6.939 7.969 -3.091 1.00 92.62 84 ASN A C 1
ATOM 684 O O . ASN A 1 84 ? -7.049 8.675 -4.083 1.00 92.62 84 ASN A O 1
ATOM 688 N N . SER A 1 85 ? -5.746 7.584 -2.649 1.00 93.06 85 SER A N 1
ATOM 689 C CA . SER A 1 85 ? -4.473 7.876 -3.307 1.00 93.06 85 SER A CA 1
ATOM 690 C C . SER A 1 85 ? -4.293 9.362 -3.664 1.00 93.06 85 SER A C 1
ATOM 692 O O . SER A 1 85 ? -3.935 9.708 -4.788 1.00 93.06 85 SER A O 1
ATOM 694 N N . ILE A 1 86 ? -4.614 10.243 -2.711 1.00 92.50 86 ILE A N 1
ATOM 695 C CA . ILE A 1 86 ? -4.564 11.707 -2.871 1.00 92.50 86 ILE A CA 1
ATOM 696 C C . ILE A 1 86 ? -3.147 12.247 -2.634 1.00 92.50 86 ILE A C 1
ATOM 698 O O . ILE A 1 86 ? -2.724 13.213 -3.267 1.00 92.50 86 ILE A O 1
ATOM 702 N N . GLY A 1 87 ? -2.417 11.650 -1.695 1.00 93.50 87 GLY A N 1
ATOM 703 C CA . GLY A 1 87 ? -1.069 12.060 -1.332 1.00 93.50 87 GLY A CA 1
ATOM 704 C C . GLY A 1 87 ? -0.051 11.721 -2.417 1.00 93.50 87 GLY A C 1
ATOM 705 O O . GLY A 1 87 ? -0.102 10.648 -3.018 1.00 93.50 87 GLY A O 1
ATOM 706 N N . LEU A 1 88 ? 0.901 12.631 -2.631 1.00 94.31 88 LEU A N 1
ATOM 707 C CA . LEU A 1 88 ? 1.978 12.474 -3.607 1.00 94.31 88 LEU A CA 1
ATOM 708 C C . LEU A 1 88 ? 3.162 11.709 -2.999 1.00 94.31 88 LEU A C 1
ATOM 710 O O . LEU A 1 88 ? 4.185 12.292 -2.643 1.00 94.31 88 LEU A O 1
ATOM 714 N N . TYR A 1 89 ? 2.990 10.403 -2.837 1.00 97.00 89 TYR A N 1
ATOM 715 C CA . TYR A 1 89 ? 4.026 9.466 -2.407 1.00 97.00 89 TYR A CA 1
ATOM 716 C C . TYR A 1 89 ? 3.632 8.049 -2.817 1.00 97.00 89 TYR A C 1
ATOM 718 O O . TYR A 1 89 ? 2.444 7.746 -2.945 1.00 97.00 89 TYR A O 1
ATOM 726 N N . ARG A 1 90 ? 4.628 7.180 -2.984 1.00 97.62 90 ARG A N 1
ATOM 727 C CA . ARG A 1 90 ? 4.398 5.743 -3.187 1.00 97.62 90 ARG A CA 1
ATOM 728 C C . ARG A 1 90 ? 4.414 5.002 -1.868 1.00 97.62 90 ARG A C 1
ATOM 730 O O . ARG A 1 90 ? 5.107 5.419 -0.935 1.00 97.62 90 ARG A O 1
ATOM 737 N N . VAL A 1 91 ? 3.700 3.885 -1.807 1.00 98.38 91 VAL A N 1
ATOM 738 C CA . VAL A 1 91 ? 3.681 3.018 -0.629 1.00 98.38 91 VAL A CA 1
ATOM 739 C C . VAL A 1 91 ? 4.275 1.656 -0.957 1.00 98.38 91 VAL A C 1
ATOM 741 O O . VAL A 1 91 ? 3.796 0.947 -1.838 1.00 98.38 91 VAL A O 1
ATOM 744 N N . LYS A 1 92 ? 5.298 1.259 -0.201 1.00 98.31 92 LYS A N 1
ATOM 745 C CA . LYS A 1 92 ? 5.838 -0.100 -0.215 1.00 98.31 92 LYS A CA 1
ATOM 746 C C . LYS A 1 92 ? 5.322 -0.865 0.991 1.00 98.31 92 LYS A C 1
ATOM 748 O O . LYS A 1 92 ? 5.522 -0.450 2.130 1.00 98.31 92 LYS A O 1
ATOM 753 N N . TYR A 1 93 ? 4.729 -2.019 0.727 1.00 98.12 93 TYR A N 1
ATOM 754 C CA . TYR A 1 93 ? 4.304 -2.972 1.743 1.00 98.12 93 TYR A CA 1
ATOM 755 C C . TYR A 1 93 ? 5.223 -4.192 1.741 1.00 98.12 93 TYR A C 1
ATOM 757 O O . TYR A 1 93 ? 5.681 -4.629 0.684 1.00 98.12 93 TYR A O 1
ATOM 765 N N . GLU A 1 94 ? 5.460 -4.782 2.911 1.00 96.06 94 GLU A N 1
ATOM 766 C CA . GLU A 1 94 ? 6.096 -6.097 2.987 1.00 96.06 94 GLU A CA 1
ATOM 767 C C . GLU A 1 94 ? 5.211 -7.179 2.340 1.00 96.06 94 GLU A C 1
ATOM 769 O O . GLU A 1 94 ? 3.984 -7.046 2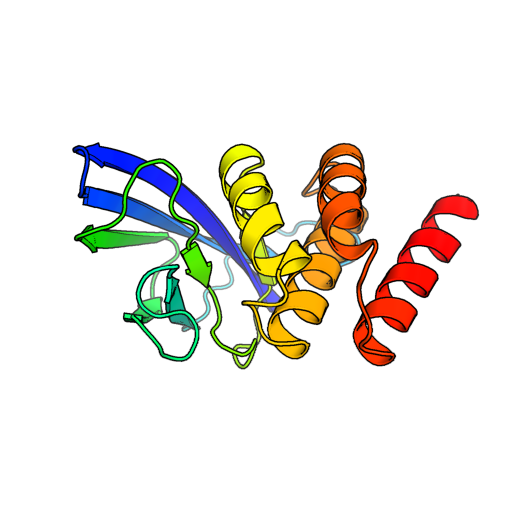.348 1.00 96.06 94 GLU A O 1
ATOM 774 N N . PRO A 1 95 ? 5.780 -8.284 1.818 1.00 95.31 95 PRO A N 1
ATOM 775 C CA . PRO A 1 95 ? 5.007 -9.295 1.091 1.00 95.31 95 PRO A CA 1
ATOM 776 C C . PRO A 1 95 ? 3.796 -9.846 1.861 1.00 95.31 95 PRO A C 1
ATOM 778 O O . PRO A 1 95 ? 2.723 -10.010 1.279 1.00 95.31 95 PRO A O 1
ATOM 781 N N . LYS A 1 96 ? 3.931 -10.083 3.179 1.00 94.06 96 LYS A N 1
ATOM 782 C CA . LYS A 1 96 ? 2.819 -10.540 4.037 1.00 94.06 96 LYS A CA 1
ATOM 783 C C . LYS A 1 96 ? 1.699 -9.498 4.097 1.00 94.06 96 LYS A C 1
ATOM 785 O O . LYS A 1 96 ? 0.531 -9.856 3.976 1.00 94.06 96 LYS A O 1
ATOM 790 N N . THR A 1 97 ? 2.047 -8.222 4.247 1.00 94.50 97 THR A N 1
ATOM 791 C CA . THR A 1 97 ? 1.083 -7.118 4.243 1.00 94.50 97 THR A CA 1
ATOM 792 C C . THR A 1 97 ? 0.418 -6.954 2.886 1.00 94.50 97 THR A C 1
ATOM 794 O O . THR A 1 97 ? -0.805 -6.859 2.817 1.00 94.50 97 THR A O 1
ATOM 797 N N . LEU A 1 98 ? 1.198 -6.956 1.804 1.00 97.50 98 LEU A N 1
ATOM 798 C CA . LEU A 1 98 ? 0.663 -6.809 0.455 1.00 97.50 98 LEU A CA 1
ATOM 799 C C . LEU A 1 98 ? -0.363 -7.902 0.145 1.00 97.50 98 LEU A C 1
ATOM 801 O O . LEU A 1 98 ? -1.421 -7.613 -0.403 1.00 97.50 98 LEU A O 1
ATOM 805 N N . ALA A 1 99 ? -0.093 -9.143 0.556 1.00 97.19 99 ALA A N 1
ATOM 806 C CA . ALA A 1 99 ? -1.015 -10.255 0.359 1.00 97.19 99 ALA A CA 1
ATOM 807 C C . ALA A 1 99 ? -2.375 -10.053 1.057 1.00 97.19 99 ALA A C 1
ATOM 809 O O . ALA A 1 99 ? -3.390 -10.531 0.547 1.00 97.19 99 ALA A O 1
ATOM 810 N N . ARG A 1 100 ? -2.437 -9.313 2.176 1.00 97.19 100 ARG A N 1
ATOM 811 C CA . ARG A 1 100 ? -3.711 -8.978 2.845 1.00 97.19 100 ARG A CA 1
ATOM 812 C C . ARG A 1 100 ? -4.589 -8.054 1.995 1.00 97.19 100 ARG A C 1
ATOM 814 O O . ARG A 1 100 ? -5.805 -8.067 2.161 1.00 97.19 100 ARG A O 1
ATOM 821 N N . LEU A 1 101 ? -4.011 -7.295 1.059 1.00 98.12 101 LEU A N 1
ATOM 822 C CA . LEU A 1 101 ? -4.767 -6.447 0.130 1.00 98.12 101 LEU A CA 1
ATOM 823 C C . LEU A 1 101 ? -5.445 -7.242 -0.998 1.00 98.12 101 LEU A C 1
ATOM 825 O O . LEU A 1 101 ? -6.322 -6.699 -1.663 1.00 98.12 101 LEU A O 1
ATOM 829 N N . ASN A 1 102 ? -5.125 -8.526 -1.184 1.00 98.19 102 ASN A N 1
ATOM 830 C CA . ASN A 1 102 ? -5.724 -9.342 -2.245 1.00 98.19 102 ASN A CA 1
ATOM 831 C C . ASN A 1 102 ? -7.249 -9.468 -2.107 1.00 98.19 102 ASN A C 1
ATOM 833 O O . ASN A 1 102 ? -7.969 -9.337 -3.092 1.00 98.19 102 ASN A O 1
ATOM 837 N N . GLU A 1 103 ? -7.749 -9.722 -0.895 1.00 97.69 103 GLU A N 1
ATOM 838 C CA . GLU A 1 103 ? -9.186 -9.877 -0.633 1.00 97.69 103 GLU A CA 1
ATOM 839 C C . GLU A 1 103 ? -9.986 -8.601 -0.950 1.00 97.69 103 GLU A C 1
ATOM 841 O O . GLU A 1 103 ? -10.915 -8.681 -1.760 1.00 97.69 103 GLU A O 1
ATOM 846 N N . PRO A 1 104 ? -9.625 -7.412 -0.427 1.00 98.12 104 PRO A N 1
ATOM 847 C CA . PRO A 1 104 ? -10.398 -6.207 -0.704 1.00 98.12 104 PRO A CA 1
ATOM 848 C C . PRO A 1 104 ? -10.233 -5.690 -2.140 1.00 98.12 104 PRO A C 1
ATOM 850 O O . PRO A 1 104 ? -11.094 -4.940 -2.607 1.00 98.12 104 PRO A O 1
ATOM 853 N N . ILE A 1 105 ? -9.181 -6.096 -2.863 1.00 98.50 105 ILE A N 1
ATOM 854 C CA . ILE A 1 105 ? -9.059 -5.871 -4.310 1.00 98.50 105 ILE A CA 1
ATOM 855 C C . ILE A 1 105 ? -10.031 -6.779 -5.069 1.00 98.50 105 ILE A C 1
ATOM 857 O O . ILE A 1 105 ? -10.871 -6.270 -5.812 1.00 98.50 105 ILE A O 1
ATOM 861 N N . ALA A 1 106 ? -9.960 -8.095 -4.846 1.00 98.38 106 ALA A N 1
ATOM 862 C CA . ALA A 1 106 ? -10.770 -9.084 -5.561 1.00 98.38 106 ALA A CA 1
ATOM 863 C C . ALA A 1 106 ? -12.274 -8.858 -5.363 1.00 98.38 106 ALA A C 1
ATOM 865 O O . ALA A 1 106 ? -13.056 -8.961 -6.306 1.00 98.38 106 ALA A O 1
ATOM 866 N N . ASN A 1 107 ? -12.668 -8.469 -4.150 1.00 97.94 107 ASN A N 1
ATOM 867 C CA . ASN A 1 107 ? -14.057 -8.177 -3.807 1.00 97.94 107 ASN A CA 1
ATOM 868 C C . ASN A 1 107 ? -14.468 -6.722 -4.091 1.00 97.94 107 ASN A C 1
ATOM 870 O O . ASN A 1 107 ? -15.570 -6.317 -3.719 1.00 97.94 107 ASN A O 1
ATOM 874 N N . LYS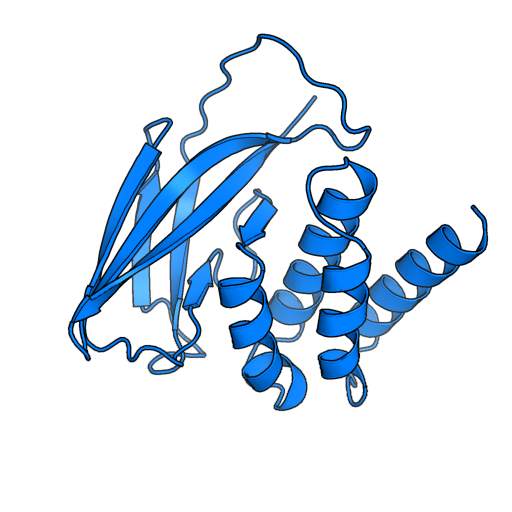 A 1 108 ? -13.606 -5.922 -4.741 1.00 97.62 108 LYS A N 1
ATOM 875 C CA . LYS A 1 108 ? -13.853 -4.510 -5.102 1.00 97.62 108 LYS A CA 1
ATOM 876 C C . LYS A 1 108 ? -14.289 -3.644 -3.909 1.00 97.62 108 LYS A C 1
ATOM 878 O O . LYS A 1 108 ? -15.050 -2.690 -4.068 1.00 97.62 108 LYS A O 1
ATOM 883 N N . ILE A 1 109 ? -13.791 -3.972 -2.716 1.00 97.75 109 ILE A N 1
ATOM 884 C CA . ILE A 1 109 ? -13.998 -3.189 -1.492 1.00 97.75 109 ILE A CA 1
ATOM 885 C C . ILE A 1 109 ? -13.222 -1.872 -1.595 1.00 97.75 109 ILE A C 1
ATOM 887 O O . ILE A 1 109 ? -13.756 -0.815 -1.259 1.00 97.75 109 ILE A O 1
ATOM 891 N N . LEU A 1 110 ? -11.979 -1.936 -2.088 1.00 97.81 110 LEU A N 1
ATOM 892 C CA . LEU A 1 110 ? -11.170 -0.751 -2.386 1.00 97.81 110 LEU A CA 1
ATOM 893 C C . LEU A 1 110 ? -11.726 -0.019 -3.606 1.00 97.81 110 LEU A C 1
ATOM 895 O O . LEU A 1 110 ? -12.186 -0.659 -4.554 1.00 97.81 110 LEU A O 1
ATOM 899 N N . SER A 1 111 ? -11.633 1.312 -3.623 1.00 97.25 111 SER A N 1
ATOM 900 C CA . SER A 1 111 ? -12.063 2.109 -4.776 1.00 97.25 111 SER A CA 1
ATOM 901 C C . SER A 1 111 ? -11.216 1.798 -6.023 1.00 97.25 111 SER A C 1
ATOM 903 O O . SER A 1 111 ? -10.067 1.369 -5.891 1.00 97.25 111 SER A O 1
ATOM 905 N N . PRO A 1 112 ? -11.712 2.055 -7.249 1.00 97.88 112 PRO A N 1
ATOM 906 C CA . PRO A 1 112 ? -10.894 1.902 -8.453 1.00 97.88 112 PRO A CA 1
ATOM 907 C C . PRO A 1 112 ? -9.587 2.708 -8.413 1.00 97.88 112 PRO A C 1
ATOM 909 O O . PRO A 1 112 ? -8.575 2.255 -8.935 1.00 97.88 112 PRO A O 1
ATOM 912 N N . GLN A 1 113 ? -9.585 3.878 -7.764 1.00 97.38 113 GLN A N 1
ATOM 913 C CA . GLN A 1 113 ? -8.393 4.715 -7.606 1.00 97.38 113 GLN A CA 1
ATOM 914 C C . GLN A 1 113 ? -7.366 4.089 -6.655 1.00 97.38 113 GLN A C 1
ATOM 916 O O . GLN A 1 113 ? -6.165 4.128 -6.923 1.00 97.38 113 GLN A O 1
ATOM 921 N N . ASP A 1 114 ? -7.822 3.477 -5.562 1.00 98.12 114 ASP A N 1
ATOM 922 C CA . ASP A 1 114 ? -6.944 2.745 -4.650 1.00 98.12 114 ASP A CA 1
ATOM 923 C C . ASP A 1 114 ? -6.366 1.499 -5.326 1.00 98.12 114 ASP A C 1
ATOM 925 O O . ASP A 1 114 ? -5.162 1.273 -5.247 1.00 98.12 114 ASP A O 1
ATOM 929 N N . ARG A 1 115 ? -7.200 0.727 -6.036 1.00 98.25 115 ARG A N 1
ATOM 930 C CA . ARG A 1 115 ? -6.769 -0.457 -6.796 1.00 98.25 115 ARG A CA 1
ATOM 931 C C . ARG A 1 115 ? -5.747 -0.086 -7.876 1.00 98.25 115 ARG A C 1
ATOM 933 O O . ARG A 1 115 ? -4.678 -0.683 -7.945 1.00 98.25 115 ARG A O 1
ATOM 940 N N . LEU A 1 116 ? -6.012 0.963 -8.659 1.00 98.19 116 LEU A N 1
ATOM 941 C CA . LEU A 1 116 ? -5.067 1.475 -9.657 1.00 98.19 116 LEU A CA 1
ATOM 942 C C . LEU A 1 116 ? -3.702 1.796 -9.034 1.00 98.19 116 LEU A C 1
ATOM 944 O O . LEU A 1 116 ? -2.675 1.408 -9.582 1.00 98.19 116 LEU A O 1
ATOM 948 N N . MET A 1 117 ? -3.691 2.503 -7.905 1.00 97.81 117 MET A N 1
ATOM 949 C CA . MET A 1 117 ? -2.449 2.978 -7.292 1.00 97.81 117 MET A CA 1
ATOM 950 C C . MET A 1 117 ? -1.691 1.897 -6.540 1.00 97.81 117 MET A C 1
ATOM 952 O O . MET A 1 117 ? -0.469 1.910 -6.569 1.00 97.81 117 MET A O 1
ATOM 956 N N . ILE A 1 118 ? -2.370 0.905 -5.962 1.00 98.31 118 ILE A N 1
ATOM 957 C CA . ILE A 1 118 ? -1.689 -0.252 -5.368 1.00 98.31 118 ILE A CA 1
ATOM 958 C C . ILE A 1 118 ? -0.886 -1.005 -6.433 1.00 98.31 118 ILE A C 1
ATOM 960 O O . ILE A 1 118 ? 0.290 -1.290 -6.220 1.00 98.31 118 ILE A O 1
ATOM 964 N N . GLN A 1 119 ? -1.492 -1.328 -7.582 1.00 97.81 119 GLN A N 1
ATOM 965 C CA . GLN A 1 119 ? -0.760 -2.049 -8.626 1.00 97.81 119 GLN A CA 1
ATOM 966 C C . GLN A 1 119 ? 0.309 -1.172 -9.303 1.00 97.81 119 GLN A C 1
ATOM 968 O O . GLN A 1 119 ? 1.363 -1.696 -9.654 1.00 97.81 119 GLN A O 1
ATOM 973 N N . ASP A 1 120 ? 0.084 0.144 -9.429 1.00 97.69 120 ASP A N 1
ATOM 974 C CA . ASP A 1 120 ? 1.062 1.076 -10.012 1.00 97.69 120 ASP A CA 1
ATOM 975 C C . ASP A 1 120 ? 2.283 1.255 -9.100 1.00 97.69 120 ASP A C 1
ATOM 977 O O . ASP A 1 120 ? 3.417 1.209 -9.573 1.00 97.69 120 ASP A O 1
ATOM 981 N N . ASP A 1 121 ? 2.065 1.381 -7.787 1.00 98.12 121 ASP A N 1
ATOM 982 C CA . ASP A 1 121 ? 3.133 1.443 -6.786 1.00 98.12 121 ASP A CA 1
ATOM 983 C C . ASP A 1 121 ? 3.988 0.188 -6.821 1.00 98.12 121 ASP A C 1
ATOM 985 O O . ASP A 1 121 ? 5.210 0.282 -6.939 1.00 98.12 121 ASP A O 1
ATOM 989 N N . VAL A 1 122 ? 3.363 -0.989 -6.782 1.00 97.94 122 VAL A N 1
ATOM 990 C CA . VAL A 1 122 ? 4.107 -2.251 -6.816 1.00 97.94 122 VAL A CA 1
ATOM 991 C C . VAL A 1 122 ? 4.868 -2.404 -8.135 1.00 97.94 122 VAL A C 1
ATOM 993 O O . VAL A 1 122 ? 6.039 -2.774 -8.106 1.00 97.94 122 VAL A O 1
ATOM 996 N N . ALA A 1 123 ? 4.265 -2.057 -9.275 1.00 96.94 123 ALA A N 1
ATOM 997 C CA . ALA A 1 123 ? 4.938 -2.082 -10.573 1.00 96.94 123 ALA A CA 1
ATOM 998 C C . ALA A 1 123 ? 6.162 -1.151 -10.618 1.00 96.94 123 ALA A C 1
ATOM 1000 O O . ALA A 1 123 ? 7.245 -1.562 -11.038 1.00 96.94 123 ALA A O 1
ATOM 1001 N N . ALA A 1 124 ? 6.015 0.092 -10.154 1.00 96.25 124 ALA A N 1
ATOM 1002 C CA . ALA A 1 124 ? 7.105 1.061 -10.107 1.00 96.25 124 ALA A CA 1
ATOM 1003 C C . ALA A 1 124 ? 8.228 0.614 -9.159 1.00 96.25 124 ALA A C 1
ATOM 1005 O O . ALA A 1 124 ? 9.405 0.751 -9.491 1.00 96.25 124 ALA A O 1
ATOM 1006 N N . LEU A 1 125 ? 7.877 0.034 -8.009 1.00 97.06 125 LEU A N 1
ATOM 1007 C CA . LEU A 1 125 ? 8.835 -0.537 -7.064 1.00 97.06 125 LEU A CA 1
ATOM 1008 C C . LEU A 1 125 ? 9.563 -1.749 -7.647 1.00 97.06 125 LEU A C 1
ATOM 1010 O O . LEU A 1 125 ? 10.752 -1.912 -7.387 1.00 97.06 125 LEU A O 1
ATOM 1014 N N . CYS A 1 126 ? 8.891 -2.578 -8.444 1.00 95.62 126 CYS A N 1
ATOM 1015 C CA . CYS A 1 126 ? 9.531 -3.674 -9.165 1.00 95.62 126 CYS A CA 1
ATOM 1016 C C . CYS A 1 126 ? 10.529 -3.166 -10.211 1.00 95.62 126 CYS A C 1
ATOM 1018 O O . CYS A 1 126 ? 11.668 -3.628 -10.229 1.00 95.62 126 CYS A O 1
ATOM 1020 N N . ASN A 1 127 ? 10.143 -2.173 -11.018 1.00 93.56 127 ASN A N 1
ATOM 1021 C CA . ASN A 1 127 ? 11.028 -1.564 -12.018 1.00 93.56 127 ASN A CA 1
ATOM 1022 C C . ASN A 1 127 ? 12.270 -0.915 -11.387 1.00 93.56 127 ASN A C 1
ATOM 1024 O O . ASN A 1 127 ? 13.364 -1.041 -11.924 1.00 93.56 127 ASN A O 1
ATOM 1028 N N . ALA A 1 128 ? 12.110 -0.272 -10.228 1.00 94.31 128 ALA A N 1
ATOM 1029 C CA . ALA A 1 128 ? 13.204 0.346 -9.480 1.00 94.31 128 ALA A CA 1
ATOM 1030 C C . ALA A 1 128 ? 14.013 -0.651 -8.617 1.00 94.31 128 ALA A C 1
ATOM 1032 O O . ALA A 1 128 ? 14.881 -0.240 -7.853 1.00 94.31 128 ALA A O 1
ATOM 1033 N N . GLY A 1 129 ? 13.720 -1.958 -8.671 1.00 93.75 129 GLY A N 1
ATOM 1034 C CA . GLY A 1 129 ? 14.441 -2.982 -7.900 1.00 93.75 129 GLY A CA 1
ATOM 1035 C C . GLY A 1 129 ? 14.128 -3.011 -6.396 1.00 93.75 129 GLY A C 1
ATOM 1036 O O . GLY A 1 129 ? 14.802 -3.697 -5.630 1.00 93.75 129 GLY A O 1
ATOM 1037 N N . HIS A 1 130 ? 13.091 -2.306 -5.945 1.00 94.38 130 HIS A N 1
ATOM 1038 C CA . HIS A 1 130 ? 12.674 -2.260 -4.542 1.00 94.38 130 HIS A CA 1
ATOM 1039 C C . HIS A 1 130 ? 11.716 -3.388 -4.136 1.00 94.38 130 HIS A C 1
ATOM 1041 O O . HIS A 1 130 ? 11.488 -3.568 -2.932 1.00 94.38 130 HIS A O 1
ATOM 1047 N N . GLN A 1 131 ? 11.136 -4.120 -5.093 1.00 95.12 131 GLN A N 1
ATOM 1048 C CA . GLN A 1 131 ? 10.149 -5.172 -4.840 1.00 95.12 131 GLN A CA 1
ATOM 1049 C C . GLN A 1 131 ? 10.188 -6.290 -5.893 1.00 95.12 131 GLN A C 1
ATOM 1051 O O . GLN A 1 131 ? 10.589 -6.080 -7.033 1.00 95.12 131 GLN A O 1
ATOM 1056 N N . SER A 1 132 ? 9.765 -7.500 -5.522 1.00 94.19 132 SER A N 1
ATOM 1057 C CA . SER A 1 132 ? 9.787 -8.665 -6.412 1.00 94.19 132 SER A CA 1
ATOM 1058 C C . SER A 1 132 ? 8.629 -8.664 -7.412 1.00 94.19 132 SER A C 1
ATOM 1060 O O . SER A 1 132 ? 7.464 -8.590 -7.017 1.00 94.19 132 SER A O 1
ATOM 1062 N N . PHE A 1 133 ? 8.932 -8.881 -8.697 1.00 94.00 133 PHE A N 1
ATOM 1063 C CA . PHE A 1 133 ? 7.909 -9.136 -9.719 1.00 94.00 133 PHE A CA 1
ATOM 1064 C C . PHE A 1 133 ? 7.066 -10.380 -9.416 1.00 94.00 133 PHE A C 1
ATOM 1066 O O . PHE A 1 133 ? 5.907 -10.441 -9.812 1.00 94.00 133 PHE A O 1
ATOM 1073 N N . VAL A 1 134 ? 7.597 -11.357 -8.673 1.00 94.38 134 VAL A N 1
ATOM 1074 C CA . VAL A 1 134 ? 6.812 -12.520 -8.231 1.00 94.38 134 VAL A CA 1
ATOM 1075 C C . VAL A 1 134 ? 5.668 -12.082 -7.316 1.00 94.38 134 VAL A C 1
ATOM 1077 O O . VAL A 1 134 ? 4.553 -12.585 -7.447 1.00 94.38 134 VAL A O 1
ATOM 1080 N N . ASP A 1 135 ? 5.916 -11.134 -6.411 1.00 94.38 135 ASP A N 1
ATOM 1081 C CA . ASP A 1 135 ? 4.877 -10.613 -5.521 1.00 94.38 135 ASP A CA 1
ATOM 1082 C C . ASP A 1 135 ? 3.879 -9.739 -6.288 1.00 94.38 135 ASP A C 1
ATOM 1084 O O . ASP A 1 135 ? 2.679 -9.818 -6.024 1.00 94.38 135 ASP A O 1
ATOM 1088 N N . TYR A 1 136 ? 4.340 -8.993 -7.300 1.00 96.12 136 TYR A N 1
ATOM 1089 C CA . TYR A 1 136 ? 3.450 -8.273 -8.215 1.00 96.12 136 TYR A CA 1
ATOM 1090 C C . TYR A 1 136 ? 2.523 -9.220 -8.987 1.00 96.12 136 TYR A C 1
ATOM 1092 O O . TYR A 1 136 ? 1.311 -9.029 -8.992 1.00 96.12 136 TYR A O 1
ATOM 1100 N N . LEU A 1 137 ? 3.055 -10.289 -9.585 1.00 95.62 137 LEU A N 1
ATOM 1101 C CA . LEU A 1 137 ? 2.249 -11.265 -10.323 1.00 95.62 137 LEU A CA 1
ATOM 1102 C C . LEU A 1 137 ? 1.224 -11.964 -9.418 1.00 95.62 137 LEU A C 1
ATOM 1104 O O . LEU A 1 137 ? 0.082 -12.159 -9.831 1.00 95.62 137 LEU A O 1
ATOM 1108 N N . LYS A 1 138 ? 1.589 -12.292 -8.171 1.00 96.50 138 LYS A N 1
ATOM 1109 C CA . LYS A 1 138 ? 0.642 -12.828 -7.176 1.00 96.50 138 LYS A CA 1
ATOM 1110 C C . LYS A 1 138 ? -0.465 -11.828 -6.844 1.00 96.50 138 LYS A C 1
ATOM 1112 O O . LYS A 1 138 ? -1.623 -12.227 -6.762 1.00 96.50 138 LYS A O 1
ATOM 1117 N N . LEU A 1 139 ? -0.121 -10.552 -6.670 1.00 97.88 139 LEU A N 1
ATOM 1118 C CA . LEU A 1 139 ? -1.092 -9.482 -6.444 1.00 97.88 139 LEU A CA 1
ATOM 1119 C C . LEU A 1 139 ? -2.062 -9.367 -7.627 1.00 97.88 139 LEU A C 1
ATOM 1121 O O . LEU A 1 139 ? -3.269 -9.293 -7.413 1.00 97.88 139 LEU A O 1
ATOM 1125 N N . LEU A 1 140 ? -1.572 -9.417 -8.870 1.00 97.44 140 LEU A N 1
ATOM 1126 C CA . LEU A 1 140 ? -2.405 -9.308 -10.073 1.00 97.44 140 LEU A CA 1
ATOM 1127 C C . LEU A 1 140 ? -3.472 -10.406 -10.194 1.00 97.44 140 LEU A C 1
ATOM 1129 O O . LEU A 1 140 ? -4.510 -10.172 -10.807 1.00 97.44 140 LEU A O 1
ATOM 1133 N N . LEU A 1 141 ? -3.296 -11.563 -9.546 1.00 97.44 141 LEU A N 1
ATOM 1134 C CA . LEU A 1 141 ? -4.342 -12.594 -9.481 1.00 97.44 141 LEU A CA 1
ATOM 1135 C C . LEU A 1 141 ? -5.627 -12.090 -8.802 1.00 97.44 141 LEU A C 1
ATOM 1137 O O . LEU A 1 141 ? -6.714 -12.568 -9.126 1.00 97.44 141 LEU A O 1
ATOM 1141 N N . SER A 1 142 ? -5.524 -11.110 -7.898 1.00 98.25 142 SER A N 1
ATOM 1142 C CA . SER A 1 142 ? -6.690 -10.467 -7.278 1.00 98.25 142 SER A CA 1
ATOM 1143 C C . SER A 1 142 ? -7.435 -9.511 -8.219 1.00 98.25 142 SER A C 1
ATOM 1145 O O . SER A 1 142 ? -8.592 -9.199 -7.968 1.00 98.25 142 SER A O 1
ATOM 1147 N N . TYR A 1 143 ? -6.829 -9.109 -9.341 1.00 98.31 143 TYR A N 1
ATOM 1148 C CA . TYR A 1 143 ? -7.436 -8.224 -10.343 1.00 98.31 143 TYR A CA 1
ATOM 1149 C C . TYR A 1 143 ? -8.161 -8.979 -11.463 1.00 98.31 143 TYR A C 1
ATOM 1151 O O . TYR A 1 143 ? -8.671 -8.348 -12.382 1.00 98.31 143 TYR A O 1
ATOM 1159 N N . LYS A 1 144 ? -8.246 -10.317 -11.410 1.00 96.69 144 LYS A N 1
ATOM 1160 C CA . LYS A 1 144 ? -8.837 -11.143 -12.483 1.00 96.69 144 LYS A CA 1
ATOM 1161 C C . LYS A 1 144 ? -10.243 -10.702 -12.928 1.00 96.69 144 LYS A C 1
ATOM 1163 O O . LYS A 1 144 ? -10.560 -10.816 -14.105 1.00 96.69 144 LYS A O 1
ATOM 1168 N N . ASP A 1 145 ? -11.046 -10.184 -11.997 1.00 97.06 145 ASP A N 1
ATOM 1169 C CA . ASP A 1 145 ? -12.434 -9.759 -12.210 1.00 97.06 145 ASP A CA 1
ATOM 1170 C C . ASP A 1 145 ? -12.572 -8.221 -12.196 1.00 97.06 145 ASP A C 1
ATOM 1172 O O . ASP A 1 145 ? -13.671 -7.693 -12.000 1.00 97.06 145 ASP A O 1
ATOM 1176 N N . GLU A 1 146 ? -11.467 -7.481 -12.350 1.00 98.00 146 GLU A N 1
ATOM 1177 C CA . GLU A 1 146 ? -11.471 -6.018 -12.446 1.00 98.00 146 GLU A CA 1
ATOM 1178 C C . GLU A 1 146 ? -12.369 -5.560 -13.612 1.00 98.00 146 GLU A C 1
ATOM 1180 O O . GLU A 1 146 ? -12.464 -6.209 -14.653 1.00 98.00 146 GLU A O 1
ATOM 1185 N N . ASP A 1 147 ? -13.079 -4.453 -13.430 1.00 97.19 147 ASP A N 1
ATOM 1186 C CA . ASP A 1 147 ? -14.050 -3.921 -14.395 1.00 97.19 147 ASP A CA 1
ATOM 1187 C C . ASP A 1 147 ? -13.795 -2.451 -14.739 1.00 97.19 147 ASP A C 1
ATOM 1189 O O . ASP A 1 147 ? -14.385 -1.902 -15.673 1.00 97.19 147 ASP A O 1
ATOM 1193 N N . ASN A 1 148 ? -12.870 -1.804 -14.033 1.00 98.44 148 ASN A N 1
ATOM 1194 C CA . ASN A 1 148 ? -12.464 -0.450 -14.321 1.00 98.44 148 ASN A CA 1
ATOM 1195 C C . ASN A 1 148 ? -11.435 -0.414 -15.456 1.00 98.44 148 ASN A C 1
ATOM 1197 O O . ASN A 1 148 ? -10.313 -0.911 -15.334 1.00 98.44 148 ASN A O 1
ATOM 1201 N N . PHE A 1 149 ? -11.803 0.265 -16.542 1.00 97.50 149 PHE A N 1
ATOM 1202 C CA . PHE A 1 149 ? -10.956 0.436 -17.722 1.00 97.50 149 PHE A CA 1
ATOM 1203 C C . PHE A 1 149 ? -9.568 1.010 -17.402 1.00 97.50 149 PHE A C 1
ATOM 1205 O O . PHE A 1 149 ? -8.573 0.531 -17.938 1.00 97.50 149 PHE A O 1
ATOM 1212 N N . THR A 1 150 ? -9.479 2.023 -16.536 1.00 97.69 150 THR A N 1
ATOM 1213 C CA . THR A 1 150 ? -8.205 2.686 -16.223 1.00 97.69 150 THR A CA 1
ATOM 1214 C C . THR A 1 150 ? -7.268 1.759 -15.455 1.00 97.69 150 THR A C 1
ATOM 1216 O O . THR A 1 150 ? -6.081 1.702 -15.777 1.00 97.69 150 THR A O 1
ATOM 1219 N N . VAL A 1 151 ? -7.802 0.996 -14.493 1.00 98.06 151 VAL A N 1
ATOM 1220 C CA . VAL A 1 151 ? -7.036 -0.020 -13.752 1.00 98.06 151 VAL A CA 1
ATOM 1221 C C . VAL A 1 151 ? -6.497 -1.073 -14.718 1.00 98.06 151 VAL A C 1
ATOM 1223 O O . VAL A 1 151 ? -5.287 -1.288 -14.786 1.00 98.06 151 VAL A O 1
ATOM 1226 N N . TRP A 1 152 ? -7.372 -1.664 -15.536 1.00 96.00 152 TRP A N 1
ATOM 1227 C CA . TRP A 1 152 ? -6.977 -2.697 -16.496 1.00 96.00 152 TRP A CA 1
ATOM 1228 C C . TRP A 1 152 ? -5.976 -2.211 -17.536 1.00 96.00 152 TRP A C 1
ATOM 1230 O O . TRP A 1 152 ? -5.024 -2.922 -17.853 1.00 96.00 152 TRP A O 1
ATOM 1240 N N . LYS A 1 153 ? -6.158 -0.996 -18.059 1.00 96.75 153 LYS A N 1
ATOM 1241 C CA . LYS A 1 153 ? -5.230 -0.398 -19.023 1.00 96.75 153 LYS A CA 1
ATOM 1242 C C . LYS A 1 153 ? -3.831 -0.239 -18.427 1.00 96.75 153 LYS A C 1
ATOM 1244 O O . LYS A 1 153 ? -2.853 -0.503 -19.123 1.00 96.75 153 LYS A O 1
ATOM 1249 N N . SER A 1 154 ? -3.733 0.181 -17.164 1.00 96.81 154 SER A N 1
ATOM 1250 C CA . SER A 1 154 ? -2.446 0.303 -16.473 1.00 96.81 154 SER A CA 1
ATOM 1251 C C . SER A 1 154 ? -1.781 -1.064 -16.293 1.00 96.81 154 SER A C 1
ATOM 1253 O O . SER A 1 154 ? -0.638 -1.231 -16.712 1.00 96.81 154 SER A O 1
ATOM 1255 N N . ILE A 1 155 ? -2.524 -2.068 -15.813 1.00 96.44 155 ILE A N 1
ATOM 1256 C CA . ILE A 1 155 ? -2.025 -3.446 -15.667 1.00 96.44 155 ILE A CA 1
ATOM 1257 C C . ILE A 1 155 ? -1.524 -3.996 -17.008 1.00 96.44 155 ILE A C 1
ATOM 1259 O O . ILE A 1 155 ? -0.405 -4.500 -17.096 1.00 96.44 155 ILE A O 1
ATOM 1263 N N . ALA A 1 156 ? -2.323 -3.869 -18.071 1.00 94.94 156 ALA A N 1
ATOM 1264 C CA . ALA A 1 156 ? -1.962 -4.350 -19.401 1.00 94.94 156 ALA A CA 1
ATOM 1265 C C . ALA A 1 156 ? -0.689 -3.672 -19.932 1.00 94.94 156 ALA A C 1
ATOM 1267 O O . ALA A 1 156 ? 0.167 -4.341 -20.508 1.00 94.94 156 ALA A O 1
ATOM 1268 N N . SER A 1 157 ? -0.535 -2.364 -19.698 1.00 94.06 157 SER A N 1
ATOM 1269 C CA . SER A 1 157 ? 0.680 -1.632 -20.063 1.00 94.06 157 SER A CA 1
ATOM 1270 C C . SER A 1 157 ? 1.905 -2.150 -19.309 1.00 94.06 157 SER A C 1
ATOM 1272 O O . SER A 1 157 ? 2.953 -2.351 -19.920 1.00 94.06 157 SER A O 1
ATOM 1274 N N . THR A 1 158 ? 1.786 -2.387 -18.001 1.00 92.38 158 THR A N 1
ATOM 1275 C CA . THR A 1 158 ? 2.892 -2.894 -17.178 1.00 92.38 158 THR A CA 1
ATOM 1276 C C . THR A 1 158 ? 3.312 -4.299 -17.605 1.00 92.38 158 THR A C 1
ATOM 1278 O O . THR A 1 158 ? 4.501 -4.551 -17.800 1.00 92.38 158 THR A O 1
ATOM 1281 N N . ILE A 1 159 ? 2.354 -5.211 -17.803 1.00 89.88 159 ILE A N 1
ATOM 1282 C CA . ILE A 1 159 ? 2.640 -6.579 -18.262 1.00 89.88 159 ILE A CA 1
ATOM 1283 C C . ILE A 1 159 ? 3.247 -6.564 -19.670 1.00 89.88 159 ILE A C 1
ATOM 1285 O O . ILE A 1 159 ? 4.199 -7.297 -19.931 1.00 89.88 159 ILE A O 1
ATOM 1289 N N . GLY A 1 160 ? 2.733 -5.716 -20.568 1.00 89.94 160 GLY A N 1
ATOM 1290 C CA . GLY A 1 160 ? 3.272 -5.556 -21.918 1.00 89.94 160 GLY A CA 1
ATOM 1291 C C . GLY A 1 160 ? 4.752 -5.173 -21.905 1.00 89.94 160 GLY A C 1
ATOM 1292 O O . GLY A 1 160 ? 5.556 -5.828 -22.567 1.00 89.94 160 GLY A O 1
ATOM 1293 N N . ASN A 1 161 ? 5.130 -4.197 -21.076 1.00 85.00 161 ASN A N 1
ATOM 1294 C CA . ASN A 1 161 ? 6.528 -3.795 -20.908 1.00 85.00 161 ASN A CA 1
ATOM 1295 C C . ASN A 1 161 ? 7.396 -4.938 -20.355 1.00 85.00 161 ASN A C 1
ATOM 1297 O O . ASN A 1 161 ? 8.488 -5.174 -20.868 1.00 85.00 161 ASN A O 1
ATOM 1301 N N . LEU A 1 162 ? 6.901 -5.691 -19.366 1.00 80.38 162 LEU A N 1
ATOM 1302 C CA . LEU A 1 162 ? 7.619 -6.841 -18.801 1.00 80.38 162 LEU A CA 1
ATOM 1303 C C . LEU A 1 162 ? 7.859 -7.946 -19.841 1.00 80.38 162 LEU A C 1
ATOM 1305 O O . LEU A 1 162 ? 8.920 -8.554 -19.846 1.00 80.38 162 LEU A O 1
ATOM 1309 N N . SER A 1 163 ? 6.897 -8.192 -20.733 1.00 76.38 163 SER A N 1
ATOM 1310 C CA . SER A 1 163 ? 7.027 -9.204 -21.794 1.00 76.38 163 SER A CA 1
ATOM 1311 C C . SER A 1 163 ? 8.018 -8.836 -22.905 1.00 76.38 163 SER A C 1
ATOM 1313 O O . SER A 1 163 ? 8.346 -9.684 -23.730 1.00 76.38 163 SER A O 1
ATOM 1315 N N . SER A 1 164 ? 8.456 -7.575 -22.944 1.00 72.56 164 SER A N 1
ATOM 1316 C CA . SER A 1 164 ? 9.403 -7.054 -23.936 1.00 72.56 164 SER A CA 1
ATOM 1317 C C . SER A 1 164 ? 10.855 -6.978 -23.445 1.00 72.56 164 SER A C 1
ATOM 1319 O O . SER A 1 164 ? 11.721 -6.564 -24.217 1.00 72.56 164 SER A O 1
ATOM 1321 N N . LEU A 1 165 ? 11.101 -7.354 -22.183 1.00 60.22 165 LEU A N 1
ATOM 1322 C CA . LEU A 1 165 ? 12.434 -7.546 -21.600 1.00 60.22 165 LEU A CA 1
ATOM 1323 C C . LEU A 1 165 ? 13.011 -8.909 -22.002 1.00 60.22 165 LEU A C 1
ATOM 1325 O O . LEU A 1 165 ? 14.237 -8.959 -22.243 1.00 60.22 165 LEU A O 1
#

Sequence (165 aa):
MGYPLVTVYEEQQSNKTRIIKLTQQRFIADGSSDDENLQWTIPITIFTKSNPKSIAKEILMDKPEITITLENISEDDWIKLNYNSIGLYRVKYEPKTLARLNEPIANKILSPQDRLMIQDDVAALCNAGHQSFVDYLKLLLSYKDEDNFTVWKSIASTIGNLSSL

InterPro domains:
  IPR024571 ERAP1-like C-terminal domain [PF11838] (78-164)
  IPR050344 Peptidase M1 family aminopeptidases [PTHR11533] (1-159)

Organism: NCBI:txid433720